Protein AF-A0A7C6WCK1-F1 (afdb_monomer)

Mean predicted aligned error: 6.29 Å

Sequence (111 aa):
MQGKVGLDSSIQELPGIGPSRARLFGRLGIKTVGELLFWFPRQWEDRSECQPVAKIRPGTRVTVRGRLGRMEERRPRRGLTITRFELFDATGSLDLVFFNQPYRKGQLHRG

Solvent-accessible surface area (backbone atoms only — not comparable to full-atom values): 6953 Å² total; per-residue (Å²): 134,86,75,83,81,50,52,83,32,52,41,56,78,42,90,91,28,50,74,74,51,40,54,56,37,45,76,75,73,31,58,25,40,41,52,52,72,70,57,69,77,94,68,86,83,88,69,86,66,65,49,60,62,70,73,67,58,91,99,60,92,80,38,72,74,63,32,36,56,62,72,50,78,46,65,90,47,93,97,40,38,40,30,36,32,34,34,34,48,101,64,36,71,46,77,51,76,35,74,71,41,73,68,49,68,82,75,56,67,72,91

Structure (mmCIF, N/CA/C/O backbone):
data_AF-A0A7C6WCK1-F1
#
_entry.id   AF-A0A7C6WCK1-F1
#
loop_
_atom_site.group_PDB
_atom_site.id
_atom_site.type_symbol
_atom_site.label_atom_id
_atom_site.label_alt_id
_atom_site.label_comp_id
_atom_site.label_asym_id
_atom_site.label_entity_id
_atom_site.label_seq_id
_atom_site.pdbx_PDB_ins_code
_atom_site.Cartn_x
_atom_site.Cartn_y
_atom_site.Cartn_z
_atom_site.occupancy
_atom_site.B_iso_or_equiv
_atom_site.auth_seq_id
_atom_site.auth_comp_id
_atom_site.auth_asym_id
_atom_site.auth_atom_id
_atom_site.pdbx_PDB_model_num
ATOM 1 N N . MET A 1 1 ? -11.730 -13.938 29.646 1.00 40.75 1 MET A N 1
ATOM 2 C CA . MET A 1 1 ? -13.116 -13.444 29.78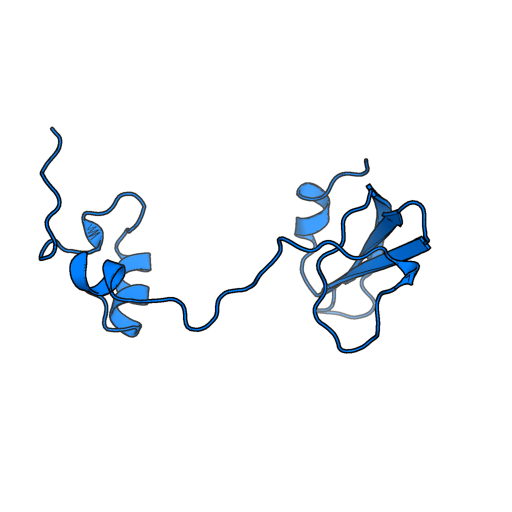0 1.00 40.75 1 MET A CA 1
ATOM 3 C C . MET A 1 1 ? -13.532 -12.849 28.439 1.00 40.75 1 MET A C 1
ATOM 5 O O . MET A 1 1 ? -13.196 -11.705 28.169 1.00 40.75 1 MET A O 1
ATOM 9 N N . GLN A 1 2 ? -14.167 -13.624 27.553 1.00 48.38 2 GLN A N 1
ATOM 10 C CA . GLN A 1 2 ? -14.775 -13.071 26.337 1.00 48.38 2 GLN A CA 1
ATOM 11 C C . GLN A 1 2 ? -16.094 -12.401 26.736 1.00 48.38 2 GLN A C 1
ATOM 13 O O . GLN A 1 2 ? -17.115 -13.070 26.884 1.00 48.38 2 GLN A O 1
ATOM 18 N N . GLY A 1 3 ? -16.067 -11.085 26.945 1.00 58.69 3 GLY A N 1
ATOM 19 C CA . GLY A 1 3 ? -17.291 -10.292 26.901 1.00 58.69 3 GLY A CA 1
ATOM 20 C C . GLY A 1 3 ? -17.862 -10.396 25.490 1.00 58.69 3 GLY A C 1
ATOM 21 O O . GLY A 1 3 ? -17.146 -10.155 24.518 1.00 58.69 3 GLY A O 1
ATOM 22 N N . LYS A 1 4 ? -19.115 -10.838 25.359 1.00 76.00 4 LYS A N 1
ATOM 23 C CA . LYS A 1 4 ? -19.813 -10.875 24.069 1.00 76.00 4 LYS A CA 1
ATOM 24 C C . LYS A 1 4 ? -19.972 -9.432 23.584 1.00 76.00 4 LYS A C 1
ATOM 26 O O . LYS A 1 4 ? -20.822 -8.714 24.095 1.00 76.00 4 LYS A O 1
ATOM 31 N N . VAL A 1 5 ? -19.147 -9.022 22.625 1.00 87.81 5 VAL A N 1
ATOM 32 C CA . VAL A 1 5 ? -19.313 -7.748 21.917 1.00 87.81 5 VAL A CA 1
ATOM 33 C C . VAL A 1 5 ? -20.620 -7.822 21.125 1.00 87.81 5 VAL A C 1
ATOM 35 O O . VAL A 1 5 ? -20.806 -8.744 20.326 1.00 87.81 5 VAL A O 1
ATOM 38 N N . GLY A 1 6 ? -21.538 -6.898 21.398 1.00 91.44 6 GLY A N 1
ATOM 39 C CA . GLY A 1 6 ? -22.838 -6.794 20.736 1.00 91.44 6 GLY A CA 1
ATOM 40 C C . GLY A 1 6 ? -22.830 -5.771 19.602 1.00 91.44 6 GLY A C 1
ATOM 41 O O . GLY A 1 6 ? -21.841 -5.078 19.386 1.00 91.44 6 GLY A O 1
ATOM 42 N N . LEU A 1 7 ? -23.944 -5.643 18.878 1.00 93.56 7 LEU A N 1
ATOM 43 C CA . LEU A 1 7 ? -24.078 -4.620 17.831 1.00 93.56 7 LEU A CA 1
ATOM 44 C C . LEU A 1 7 ? -24.102 -3.201 18.417 1.00 93.56 7 LEU A C 1
ATOM 46 O O . LEU A 1 7 ? -23.532 -2.292 17.821 1.00 93.56 7 LEU A O 1
ATOM 50 N N . ASP A 1 8 ? -24.687 -3.038 19.604 1.00 94.88 8 ASP A N 1
ATOM 51 C CA . ASP A 1 8 ? -24.766 -1.752 20.310 1.00 94.88 8 ASP A CA 1
ATOM 52 C C . ASP A 1 8 ? -23.502 -1.430 21.123 1.00 94.88 8 ASP A C 1
ATOM 54 O O . ASP A 1 8 ? -23.368 -0.325 21.651 1.00 94.88 8 ASP A O 1
ATOM 58 N N . SER A 1 9 ? -22.563 -2.382 21.216 1.00 95.31 9 SER A N 1
ATOM 59 C CA . SER A 1 9 ? -21.271 -2.166 21.868 1.00 95.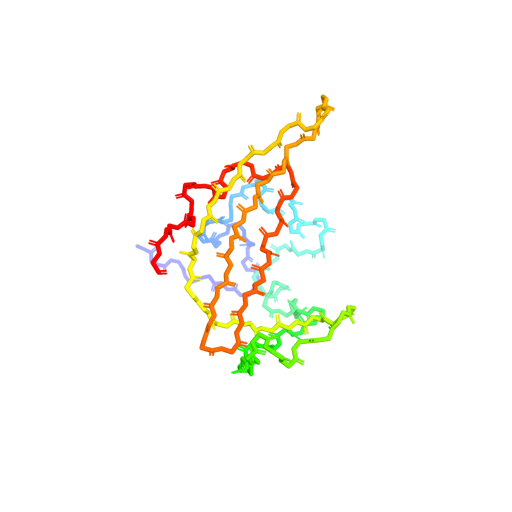31 9 SER A CA 1
ATOM 60 C C . SER A 1 9 ? -20.531 -1.009 21.214 1.00 95.31 9 SER A C 1
ATOM 62 O O . SER A 1 9 ? -20.569 -0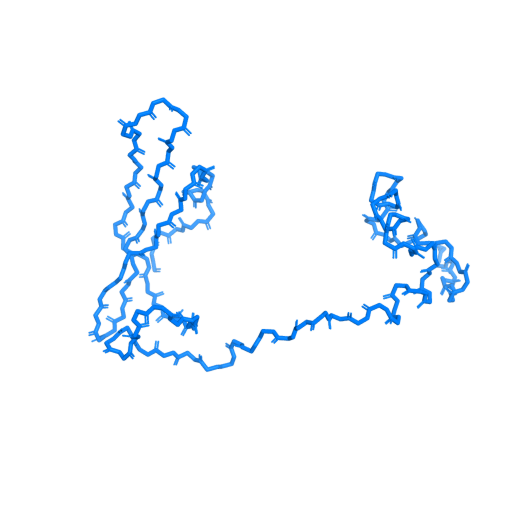.819 19.992 1.00 95.31 9 SER A O 1
ATOM 64 N N . SER A 1 10 ? -19.791 -0.269 22.035 1.00 95.12 10 SER A N 1
ATOM 65 C CA . SER A 1 10 ? -18.905 0.778 21.549 1.00 95.12 10 SER A CA 1
ATOM 66 C C . SER A 1 10 ? -17.864 0.177 20.616 1.00 95.12 10 SER A C 1
ATOM 68 O O . SER A 1 10 ? -17.250 -0.847 20.913 1.00 95.12 10 SER A O 1
ATOM 70 N N . ILE A 1 11 ? -17.577 0.869 19.517 1.00 95.12 11 ILE A N 1
ATOM 71 C CA . ILE A 1 11 ? -16.500 0.500 18.596 1.00 95.12 11 ILE A CA 1
ATOM 72 C C . ILE A 1 11 ? -15.134 0.345 19.301 1.00 95.12 11 ILE A C 1
ATOM 74 O O . ILE A 1 11 ? -14.281 -0.408 18.835 1.00 95.12 11 ILE A O 1
ATOM 78 N N . GLN A 1 12 ? -14.922 1.006 20.445 1.00 94.56 12 GLN A N 1
ATOM 79 C CA . GLN A 1 12 ? -13.693 0.882 21.245 1.00 94.56 12 GLN A CA 1
ATOM 80 C C . GLN A 1 12 ? -13.519 -0.475 21.934 1.00 94.56 12 GLN A C 1
ATOM 82 O O . GLN A 1 12 ? -12.413 -0.806 22.353 1.00 94.56 12 GLN A O 1
ATOM 87 N N . GLU A 1 13 ? -14.587 -1.262 22.055 1.00 93.19 13 GLU A N 1
ATOM 88 C CA . GLU A 1 13 ? -14.520 -2.624 22.590 1.00 93.19 13 GLU A CA 1
ATOM 89 C C . GLU A 1 13 ? -13.860 -3.590 21.593 1.00 93.19 13 GLU A C 1
ATOM 91 O O . GLU A 1 13 ? -13.427 -4.678 21.977 1.00 93.19 13 GLU A O 1
ATOM 96 N N . LEU A 1 14 ? -13.733 -3.196 20.316 1.00 92.56 14 LEU A N 1
ATOM 97 C CA . LEU A 1 14 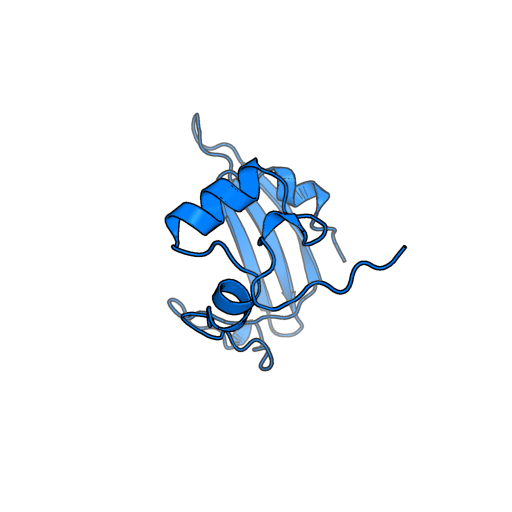? -13.040 -3.992 19.311 1.00 92.56 14 LEU A CA 1
ATOM 98 C C . LEU A 1 14 ? -11.514 -3.915 19.484 1.00 92.56 14 LEU A C 1
ATOM 100 O O . LEU A 1 14 ? -10.936 -2.823 19.580 1.00 92.56 14 LEU A O 1
ATOM 104 N N . PRO A 1 15 ? -10.816 -5.065 19.438 1.00 91.69 15 PRO A N 1
ATOM 105 C CA . PRO A 1 15 ? -9.368 -5.097 19.552 1.00 91.69 15 PRO A CA 1
ATOM 106 C C . PRO A 1 15 ? -8.721 -4.291 18.423 1.00 91.69 15 PRO A C 1
ATOM 108 O O . PRO A 1 15 ? -9.070 -4.402 17.249 1.00 91.69 15 PRO A O 1
ATOM 111 N N . GLY A 1 16 ? -7.752 -3.455 18.790 1.00 91.50 16 GLY A N 1
ATOM 112 C CA . GLY A 1 16 ? -7.078 -2.562 17.855 1.00 91.50 16 GLY A CA 1
ATOM 113 C C . GLY A 1 16 ? -7.797 -1.232 17.615 1.00 91.50 16 GLY A C 1
ATOM 114 O O . GLY A 1 16 ? -7.220 -0.383 16.933 1.00 91.50 16 GLY A O 1
ATOM 115 N N . ILE A 1 17 ? -8.977 -0.976 18.190 1.00 94.19 17 ILE A N 1
ATOM 116 C CA . ILE A 1 17 ? -9.642 0.333 18.105 1.00 94.19 17 ILE A CA 1
ATOM 117 C C . ILE A 1 17 ? -9.508 1.096 19.426 1.00 94.19 17 ILE A C 1
ATOM 119 O O . ILE A 1 17 ? -10.415 1.176 20.241 1.00 94.19 17 ILE A O 1
ATOM 123 N N . GLY A 1 18 ? -8.341 1.712 19.621 1.00 93.62 18 GLY A N 1
ATOM 124 C CA . GLY A 1 18 ? -8.131 2.641 20.734 1.00 93.62 18 GLY A CA 1
ATOM 125 C C . GLY A 1 18 ? -8.813 4.006 20.524 1.00 93.62 18 GLY A C 1
ATOM 126 O O . GLY A 1 18 ? -9.297 4.301 19.422 1.00 93.62 18 GLY A O 1
ATOM 127 N N . PRO A 1 19 ? -8.752 4.907 21.524 1.00 94.38 19 PRO A N 1
ATOM 128 C CA . PRO A 1 19 ? -9.444 6.200 21.504 1.00 94.38 19 PRO A CA 1
ATOM 129 C C . PRO A 1 19 ? -9.154 7.051 20.260 1.00 94.38 19 PRO A C 1
ATOM 131 O O . PRO A 1 19 ? -10.037 7.720 19.728 1.00 94.38 19 PRO A O 1
ATOM 134 N N . SER A 1 20 ? -7.920 7.012 19.749 1.00 95.12 20 SER A N 1
ATOM 135 C CA . SER A 1 20 ? -7.532 7.749 18.540 1.00 95.12 20 SER A CA 1
ATOM 136 C C . SER A 1 20 ? -8.248 7.258 17.285 1.00 95.12 20 SER A C 1
ATOM 138 O O . SER A 1 20 ? -8.714 8.076 16.495 1.00 95.12 20 SER A O 1
ATOM 140 N N . ARG A 1 21 ? -8.369 5.937 17.105 1.00 95.06 21 ARG A N 1
ATOM 141 C CA . ARG A 1 21 ? -9.090 5.349 15.967 1.00 95.06 21 ARG A CA 1
ATOM 142 C C . ARG A 1 21 ? -10.593 5.551 16.122 1.00 95.06 21 ARG A C 1
ATOM 144 O O . ARG A 1 21 ? -11.237 5.944 15.158 1.00 95.06 21 ARG A O 1
ATOM 151 N N . ALA A 1 22 ? -11.126 5.406 17.334 1.00 95.31 22 ALA A N 1
ATOM 152 C CA . ALA A 1 22 ? -12.532 5.681 17.617 1.00 95.31 22 ALA A CA 1
ATOM 153 C C . ALA A 1 22 ? -12.934 7.126 17.284 1.00 95.31 22 ALA A C 1
ATOM 155 O O . ALA A 1 22 ? -13.989 7.346 16.702 1.00 95.31 22 ALA A O 1
ATOM 156 N N . ARG A 1 23 ? -12.065 8.117 17.542 1.00 95.94 23 ARG A N 1
ATOM 157 C CA . ARG A 1 23 ? -12.302 9.502 17.093 1.00 95.94 23 ARG A CA 1
ATOM 158 C C . ARG A 1 23 ? -12.374 9.636 15.569 1.00 95.94 23 ARG A C 1
ATOM 160 O O . ARG A 1 23 ? -13.150 10.451 15.082 1.00 95.94 23 ARG A O 1
ATOM 167 N N . LEU A 1 24 ? -11.579 8.871 14.815 1.00 95.88 24 LEU A N 1
ATOM 168 C CA . LEU A 1 24 ? -11.642 8.873 13.347 1.00 95.88 24 LEU A CA 1
ATOM 169 C C . LEU A 1 24 ? -12.944 8.243 12.844 1.00 95.88 24 LEU A C 1
ATOM 171 O O . LEU A 1 24 ? -13.585 8.821 11.974 1.00 95.88 24 LEU A O 1
ATOM 175 N N . PHE A 1 25 ? -13.367 7.122 13.430 1.00 95.69 25 PHE A N 1
ATOM 176 C CA . PHE A 1 25 ? -14.663 6.506 13.130 1.00 95.69 25 PHE A CA 1
ATOM 177 C C . PHE A 1 25 ? -15.838 7.416 13.498 1.00 95.69 25 PHE A C 1
ATOM 179 O O . PHE A 1 25 ? -16.761 7.570 12.706 1.00 95.69 25 PHE A O 1
ATOM 186 N N . GLY A 1 26 ? -15.749 8.136 14.618 1.00 95.31 26 GLY A N 1
ATOM 187 C CA . GLY A 1 26 ? -16.755 9.122 15.008 1.00 95.31 26 GLY A CA 1
ATOM 188 C C . GLY A 1 26 ? -16.922 10.254 13.988 1.00 95.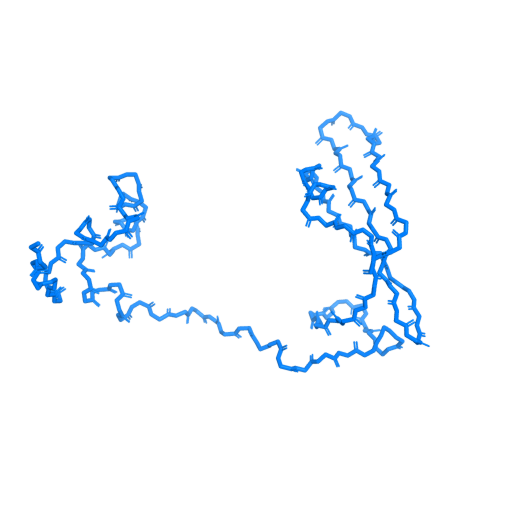31 26 GLY A C 1
ATOM 189 O O . GLY A 1 26 ? -18.038 10.722 13.786 1.00 95.31 26 GLY A O 1
ATOM 190 N N . ARG A 1 27 ? -15.853 10.652 13.276 1.00 95.81 27 ARG A N 1
ATOM 191 C CA . ARG A 1 27 ? -15.951 11.614 12.155 1.00 95.81 27 ARG A CA 1
ATOM 192 C C . ARG A 1 27 ? -16.707 11.053 10.948 1.00 95.81 27 ARG A C 1
ATOM 194 O O . ARG A 1 27 ? -17.218 11.834 10.158 1.00 95.81 27 ARG A O 1
ATOM 201 N N . LEU A 1 28 ? -16.767 9.729 10.811 1.00 93.81 28 LEU A N 1
ATOM 202 C CA . LEU A 1 28 ? -17.572 9.025 9.810 1.00 93.81 28 LEU A CA 1
ATOM 203 C C . LEU A 1 28 ? -18.995 8.723 10.314 1.00 93.81 28 LEU A C 1
ATOM 205 O O . LEU A 1 28 ? -19.766 8.103 9.595 1.00 93.81 28 LEU A O 1
ATOM 209 N N . GLY A 1 29 ? -19.342 9.146 11.536 1.00 95.06 29 GLY A N 1
ATOM 210 C CA . GLY A 1 29 ? -20.631 8.848 12.163 1.00 95.06 29 GLY A CA 1
ATOM 211 C C . GLY A 1 29 ? -20.722 7.456 12.793 1.00 95.06 29 GLY A C 1
ATOM 212 O O . GLY A 1 29 ? -21.809 7.060 13.182 1.00 95.06 29 GLY A O 1
ATOM 213 N N . ILE A 1 30 ? -19.603 6.736 12.924 1.00 96.81 30 ILE A N 1
ATOM 214 C CA . ILE A 1 30 ? -19.559 5.356 13.422 1.00 96.81 30 ILE A CA 1
ATOM 215 C C . ILE A 1 30 ? -19.106 5.350 14.888 1.00 96.81 30 ILE A C 1
ATOM 217 O O . ILE A 1 30 ? -17.990 5.765 15.216 1.00 96.81 30 ILE A O 1
ATOM 221 N N . LYS A 1 31 ? -19.972 4.865 15.771 1.00 96.50 31 LYS A N 1
ATOM 222 C CA . LYS A 1 31 ? -19.814 4.783 17.229 1.00 96.50 31 LYS A CA 1
ATOM 223 C C . LYS A 1 31 ? -20.034 3.368 17.757 1.00 96.50 31 LYS A C 1
ATOM 225 O O . LYS A 1 31 ? -19.436 3.027 18.779 1.00 96.50 31 LYS A O 1
ATOM 230 N N . THR A 1 32 ? -20.845 2.558 17.085 1.00 97.00 32 THR A N 1
ATOM 231 C CA . THR A 1 32 ? -21.138 1.180 17.499 1.00 97.00 32 THR A CA 1
ATOM 232 C C . THR A 1 32 ? -20.560 0.146 16.536 1.00 97.00 32 THR A C 1
ATOM 234 O O . THR A 1 32 ? -20.171 0.450 15.403 1.00 97.00 32 THR A O 1
ATOM 237 N N . VAL A 1 33 ? -20.482 -1.104 16.992 1.00 95.81 33 VAL A N 1
ATOM 238 C CA . VAL A 1 33 ? -20.056 -2.234 16.154 1.00 95.81 33 VAL A CA 1
ATOM 239 C C . VAL A 1 33 ? -21.044 -2.479 15.013 1.00 95.81 33 VAL A C 1
ATOM 241 O O . VAL A 1 33 ? -20.617 -2.759 13.894 1.00 95.81 33 VAL A O 1
ATOM 244 N N . GLY A 1 34 ? -22.346 -2.323 15.257 1.00 95.69 34 GLY A N 1
ATOM 245 C CA . GLY A 1 34 ? -23.381 -2.441 14.231 1.00 95.69 34 GLY A CA 1
ATOM 246 C C . GLY A 1 34 ? -23.214 -1.406 13.121 1.00 95.69 34 GLY A C 1
ATOM 247 O O . GLY A 1 34 ? -23.200 -1.765 11.947 1.00 95.69 34 GLY A O 1
ATOM 248 N N . GLU A 1 35 ? -22.993 -0.140 13.478 1.00 96.38 35 GLU A N 1
ATOM 249 C CA . GLU A 1 35 ? -22.745 0.930 12.501 1.00 96.38 35 GLU A CA 1
ATOM 250 C C . GLU A 1 35 ? -21.505 0.648 11.645 1.00 96.38 35 GLU A C 1
ATOM 252 O O . GLU A 1 35 ? -21.523 0.889 10.441 1.00 96.38 35 GLU A O 1
ATOM 257 N N . LEU A 1 36 ? -20.443 0.088 12.237 1.00 95.19 36 LEU A N 1
ATOM 258 C CA . LEU A 1 36 ? -19.247 -0.308 11.494 1.00 95.19 36 LEU A CA 1
ATOM 259 C C . LEU A 1 36 ? -19.518 -1.484 10.543 1.00 95.19 36 LEU A C 1
ATOM 261 O O . LEU A 1 36 ? -19.028 -1.477 9.416 1.00 95.19 36 LEU A O 1
ATOM 265 N N . LEU A 1 37 ? -20.283 -2.488 10.979 1.00 94.19 37 LEU A N 1
ATOM 266 C CA . LEU A 1 37 ? -20.618 -3.661 10.162 1.00 94.19 37 LEU A CA 1
ATOM 267 C C . LEU A 1 37 ? -21.463 -3.298 8.938 1.00 94.19 37 LEU A C 1
ATOM 269 O O . LEU A 1 37 ? -21.265 -3.872 7.868 1.00 94.19 37 LEU A O 1
ATOM 273 N N . PHE A 1 38 ? -22.373 -2.335 9.084 1.00 94.75 38 PHE A N 1
ATOM 274 C CA . PHE A 1 38 ? -23.205 -1.835 7.987 1.00 94.75 38 PHE A CA 1
ATOM 275 C C . PHE A 1 38 ? -22.568 -0.664 7.222 1.00 94.75 38 PHE A C 1
ATOM 277 O O . PHE A 1 38 ? -23.173 -0.123 6.295 1.00 94.75 38 PHE A O 1
ATOM 284 N N . TRP A 1 39 ? -21.328 -0.293 7.552 1.00 94.00 39 TRP A N 1
ATOM 285 C CA . TRP A 1 39 ? -20.550 0.674 6.787 1.00 94.00 39 TRP A CA 1
ATOM 286 C C . TRP A 1 39 ? -19.853 -0.005 5.602 1.00 94.00 39 TRP A C 1
ATOM 288 O O . TRP A 1 39 ? -18.671 -0.360 5.644 1.00 94.00 39 TRP A O 1
ATOM 298 N N . PHE A 1 40 ? -20.607 -0.210 4.525 1.00 93.75 40 PHE A N 1
ATOM 299 C CA . PHE A 1 40 ? -20.103 -0.901 3.342 1.00 93.75 40 PHE A CA 1
ATOM 300 C C . PHE A 1 40 ? -19.027 -0.095 2.591 1.00 93.75 40 PHE A C 1
ATOM 302 O O . PHE A 1 40 ? -19.067 1.141 2.557 1.00 93.75 40 PHE A O 1
ATOM 309 N N . PRO A 1 41 ? -18.068 -0.771 1.930 1.00 92.00 41 PRO A N 1
ATOM 310 C CA . PRO A 1 41 ? -17.099 -0.106 1.069 1.00 92.00 41 PRO A CA 1
ATOM 311 C C . PRO A 1 41 ? -17.774 0.698 -0.044 1.00 92.00 41 PRO A C 1
ATOM 313 O O . PRO A 1 41 ? -18.694 0.222 -0.705 1.00 92.00 41 PRO A O 1
ATOM 316 N N . ARG A 1 42 ? -17.253 1.900 -0.318 1.00 91.75 42 ARG A N 1
ATOM 317 C CA . ARG A 1 42 ? -17.717 2.733 -1.441 1.00 91.75 42 ARG A CA 1
ATOM 318 C C . ARG A 1 42 ? -17.482 2.069 -2.801 1.00 91.75 42 ARG A C 1
ATOM 320 O O . ARG A 1 42 ? -18.247 2.284 -3.733 1.00 91.75 42 ARG A O 1
ATOM 327 N N . GLN A 1 43 ? -16.386 1.329 -2.928 1.00 92.12 43 GLN A N 1
ATOM 328 C CA . GLN A 1 43 ? -16.009 0.622 -4.142 1.00 92.12 43 GLN A CA 1
ATOM 329 C C . GLN A 1 43 ? -15.254 -0.649 -3.764 1.00 92.12 43 GLN A C 1
ATOM 331 O O . GLN A 1 43 ? -14.423 -0.634 -2.853 1.00 92.12 43 GLN A O 1
ATOM 336 N N . TRP A 1 44 ? -15.518 -1.717 -4.508 1.00 89.31 44 TRP A N 1
ATOM 337 C CA . TRP A 1 44 ? -14.739 -2.945 -4.479 1.00 89.31 44 TRP A CA 1
ATOM 338 C C . TRP A 1 44 ? -13.674 -2.876 -5.573 1.00 89.31 44 TRP A C 1
ATOM 340 O O . TRP A 1 44 ? -13.975 -2.546 -6.720 1.00 89.31 44 TRP A O 1
ATOM 350 N N . GLU A 1 45 ? -12.420 -3.133 -5.214 1.00 87.94 45 GLU A N 1
ATOM 351 C CA . GLU A 1 45 ? -11.331 -3.249 -6.181 1.00 87.94 45 GLU A CA 1
ATOM 352 C C . GLU A 1 45 ? -11.087 -4.731 -6.458 1.00 87.94 45 GLU A C 1
ATOM 354 O O . GLU A 1 45 ? -10.625 -5.458 -5.578 1.00 87.94 45 GLU A O 1
ATOM 359 N N . ASP A 1 46 ? -11.420 -5.174 -7.670 1.00 88.06 46 ASP A N 1
ATOM 360 C CA . ASP A 1 46 ? -11.159 -6.542 -8.103 1.00 88.06 46 ASP A CA 1
ATOM 361 C C . ASP A 1 46 ? -9.696 -6.687 -8.546 1.00 88.06 46 ASP A C 1
ATOM 363 O O . ASP A 1 46 ? -9.207 -5.962 -9.414 1.00 88.06 46 ASP A O 1
ATOM 367 N N . ARG A 1 47 ? -8.986 -7.618 -7.905 1.00 90.19 47 ARG A N 1
ATOM 368 C CA . ARG A 1 47 ? -7.581 -7.952 -8.181 1.00 90.19 47 ARG A CA 1
ATOM 369 C C . ARG A 1 47 ? -7.403 -9.417 -8.590 1.00 90.19 47 ARG A C 1
ATOM 371 O O . ARG A 1 47 ? -6.287 -9.934 -8.531 1.00 90.19 47 ARG A O 1
ATOM 378 N N . SER A 1 48 ? -8.490 -10.097 -8.956 1.00 90.19 48 SER A N 1
ATOM 379 C CA . SER A 1 48 ? -8.474 -11.493 -9.406 1.00 90.19 48 SER A CA 1
ATOM 380 C C . SER A 1 48 ? -7.767 -11.653 -10.755 1.00 90.19 48 SER A C 1
ATOM 382 O O . SER A 1 48 ? -7.028 -12.617 -10.961 1.00 90.19 48 SER A O 1
ATOM 384 N N . GLU A 1 49 ? -7.909 -10.667 -11.641 1.00 88.19 49 GLU A N 1
ATOM 385 C CA . GLU A 1 49 ? -7.329 -10.690 -12.980 1.00 88.19 49 GLU A CA 1
ATOM 386 C C . GLU A 1 49 ? -5.974 -9.975 -13.032 1.00 88.19 49 GLU A C 1
ATOM 388 O O . GLU A 1 49 ? -5.877 -8.747 -12.989 1.00 88.19 49 GLU A O 1
ATOM 393 N N . CYS A 1 50 ? -4.901 -10.759 -13.157 1.00 92.50 50 CYS A N 1
ATOM 394 C CA . CYS A 1 50 ? -3.561 -10.239 -13.424 1.00 92.50 50 CYS A CA 1
ATOM 395 C C . CYS A 1 50 ? -3.313 -10.156 -14.936 1.00 92.50 50 CYS A C 1
ATOM 397 O O . CYS A 1 50 ? -3.456 -11.155 -15.642 1.00 92.50 50 CYS A O 1
ATOM 399 N N . GLN A 1 51 ? -2.879 -8.995 -15.427 1.00 93.56 51 GLN A N 1
ATOM 400 C CA . GLN A 1 51 ? -2.519 -8.800 -16.832 1.00 93.56 51 GLN A CA 1
ATOM 401 C C . GLN A 1 51 ? -0.994 -8.884 -17.024 1.00 93.56 51 GLN A C 1
ATOM 403 O O . GLN A 1 51 ? -0.257 -8.364 -16.181 1.00 93.56 51 GLN A O 1
ATOM 408 N N . PRO A 1 52 ? -0.505 -9.497 -18.122 1.00 95.06 52 PRO A N 1
ATOM 409 C CA . PRO A 1 52 ? 0.909 -9.443 -18.484 1.00 95.06 52 PRO A CA 1
ATOM 410 C C . PRO A 1 52 ? 1.357 -8.012 -18.773 1.00 95.06 52 PRO A C 1
ATOM 412 O O . PRO A 1 52 ? 0.584 -7.224 -19.331 1.00 95.06 52 PRO A O 1
ATOM 415 N N . VAL A 1 53 ? 2.618 -7.701 -18.475 1.00 95.69 53 VAL A N 1
ATOM 416 C CA . VAL A 1 53 ? 3.198 -6.361 -18.659 1.00 95.69 53 VA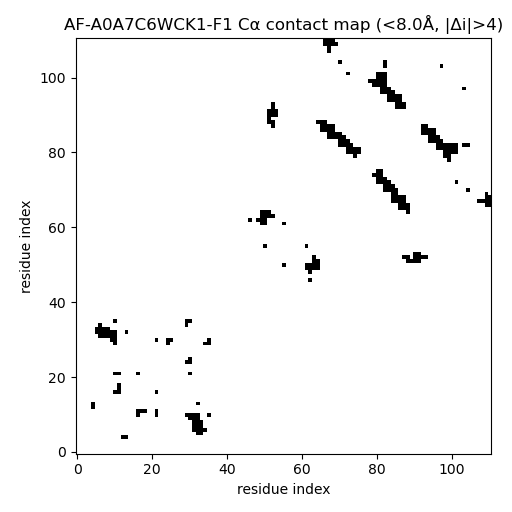L A CA 1
ATOM 417 C C . VAL A 1 53 ? 2.985 -5.833 -20.080 1.00 95.69 53 VAL A C 1
ATOM 419 O O . VAL A 1 53 ? 2.559 -4.692 -20.255 1.00 95.69 53 VAL A O 1
ATOM 422 N N . ALA A 1 54 ? 3.176 -6.675 -21.096 1.00 95.31 54 ALA A N 1
ATOM 423 C CA . ALA A 1 54 ? 3.032 -6.283 -22.500 1.00 95.31 54 ALA A CA 1
ATOM 424 C C . ALA A 1 54 ? 1.612 -5.842 -22.910 1.00 95.31 54 ALA A C 1
ATOM 426 O O . ALA A 1 54 ? 1.444 -5.234 -23.965 1.00 95.31 54 ALA A O 1
ATOM 427 N N . LYS A 1 55 ? 0.576 -6.158 -22.120 1.00 94.56 55 LYS A N 1
ATOM 428 C CA . LYS A 1 55 ? -0.826 -5.823 -22.437 1.00 94.56 55 LYS A CA 1
ATOM 429 C C . LYS A 1 55 ? -1.337 -4.572 -21.721 1.00 94.56 55 LYS A C 1
ATOM 431 O O . LYS A 1 55 ? -2.456 -4.136 -21.994 1.00 94.56 55 LYS A O 1
ATOM 436 N N . ILE A 1 56 ? -0.539 -3.996 -20.824 1.00 93.75 56 ILE A N 1
ATOM 437 C CA . ILE A 1 56 ? -0.932 -2.830 -20.032 1.00 93.75 56 ILE A CA 1
ATOM 438 C C . ILE A 1 56 ? -1.112 -1.613 -20.942 1.00 93.75 56 ILE A C 1
ATOM 440 O O . ILE A 1 56 ? -0.328 -1.372 -21.860 1.00 93.75 56 ILE A O 1
ATOM 444 N N . ARG A 1 57 ? -2.140 -0.808 -20.655 1.00 92.69 57 ARG A N 1
ATOM 445 C CA . ARG A 1 57 ? -2.409 0.452 -21.356 1.00 92.69 57 ARG A CA 1
ATOM 446 C C . ARG A 1 57 ? -2.292 1.645 -20.404 1.00 92.69 57 ARG A C 1
ATOM 448 O O . ARG A 1 57 ? -2.830 1.579 -19.294 1.00 92.69 57 ARG A O 1
ATOM 455 N N . PRO A 1 58 ? -1.648 2.751 -20.821 1.00 92.88 58 PRO A N 1
ATOM 456 C CA . PRO A 1 58 ? -1.601 3.971 -20.023 1.00 92.88 58 PRO A CA 1
ATOM 457 C C . PRO A 1 58 ? -2.995 4.453 -19.606 1.00 92.88 58 PRO A C 1
ATOM 459 O O . PRO A 1 58 ? -3.963 4.312 -20.350 1.00 92.88 58 PRO A O 1
ATOM 462 N N . GLY A 1 59 ? -3.092 5.033 -18.408 1.00 93.25 59 GLY A N 1
ATOM 463 C CA . GLY A 1 59 ? -4.343 5.594 -17.884 1.00 93.25 59 GLY A CA 1
ATOM 464 C C . GLY A 1 59 ? -5.317 4.575 -17.284 1.00 93.25 59 GLY A C 1
ATOM 465 O O . GLY A 1 59 ? -6.370 4.973 -16.792 1.00 93.25 59 GLY A O 1
ATOM 466 N N . THR A 1 60 ? -4.974 3.284 -17.268 1.00 89.50 60 THR A N 1
ATOM 467 C CA . THR A 1 60 ? -5.806 2.236 -16.658 1.00 89.50 60 THR A CA 1
ATOM 468 C C . THR A 1 60 ? -5.225 1.751 -15.332 1.00 89.50 60 THR A C 1
ATOM 470 O O . THR A 1 60 ? -4.009 1.727 -15.138 1.00 89.50 60 THR A O 1
ATOM 473 N N . ARG A 1 61 ? -6.101 1.375 -14.392 1.00 91.12 61 ARG A N 1
ATOM 474 C CA . ARG A 1 61 ? -5.696 0.633 -13.192 1.00 91.12 61 ARG A CA 1
ATOM 475 C C . ARG A 1 61 ? -5.614 -0.841 -13.560 1.00 91.12 61 ARG A C 1
ATOM 477 O O . ARG A 1 61 ? -6.575 -1.385 -14.093 1.00 91.12 61 ARG A O 1
ATOM 484 N N . VAL A 1 62 ? -4.477 -1.460 -13.278 1.00 93.19 62 VAL A N 1
ATOM 485 C CA . VAL A 1 62 ? -4.202 -2.856 -13.619 1.00 93.19 62 VAL A CA 1
ATOM 486 C C . VAL A 1 62 ? -3.598 -3.581 -12.427 1.00 93.19 62 VAL A C 1
ATOM 488 O O . VAL A 1 62 ? -2.893 -2.978 -11.615 1.00 93.19 62 VAL A O 1
ATOM 491 N N . THR A 1 63 ? -3.842 -4.885 -12.355 1.00 94.94 63 THR A N 1
ATOM 492 C CA . THR A 1 63 ? -3.131 -5.787 -11.448 1.00 94.94 63 THR A CA 1
ATOM 493 C C . THR A 1 63 ? -2.085 -6.542 -12.257 1.00 94.94 63 THR A C 1
ATOM 495 O O . THR A 1 63 ? -2.395 -7.107 -13.304 1.00 94.94 63 THR A O 1
ATOM 498 N N . VAL A 1 64 ? -0.840 -6.543 -11.785 1.00 94.06 64 VAL A N 1
ATOM 499 C CA . VAL A 1 64 ? 0.294 -7.182 -12.465 1.00 94.06 64 VAL A CA 1
ATOM 500 C C . VAL A 1 64 ? 1.027 -8.059 -11.467 1.00 94.06 64 VAL A C 1
ATOM 502 O O . VAL A 1 64 ? 1.170 -7.699 -10.297 1.00 94.06 64 VAL A O 1
ATOM 505 N N . ARG A 1 65 ? 1.511 -9.207 -11.936 1.00 94.56 65 ARG A N 1
ATOM 506 C CA . ARG A 1 65 ? 2.359 -10.111 -11.164 1.00 94.56 65 ARG A CA 1
ATOM 507 C C . ARG A 1 65 ? 3.691 -10.262 -11.881 1.00 94.56 65 ARG A C 1
ATOM 509 O O . ARG A 1 65 ? 3.720 -10.631 -13.046 1.00 94.56 65 ARG A O 1
ATOM 516 N N . GLY A 1 66 ? 4.777 -10.007 -11.169 1.00 94.06 66 GLY A N 1
ATOM 517 C CA . GLY A 1 66 ? 6.129 -10.097 -11.700 1.00 94.06 66 GLY A CA 1
ATOM 518 C C . GLY A 1 66 ? 7.150 -10.137 -10.573 1.00 94.06 66 GLY A C 1
ATOM 519 O O . GLY A 1 66 ? 6.783 -10.139 -9.396 1.00 94.06 66 GLY A O 1
ATOM 520 N N . ARG A 1 67 ? 8.423 -10.165 -10.948 1.00 95.94 67 ARG A N 1
ATOM 521 C CA . ARG A 1 67 ? 9.564 -10.135 -10.032 1.00 95.94 67 ARG A CA 1
ATOM 522 C C . ARG A 1 67 ? 10.126 -8.733 -9.932 1.00 95.94 67 ARG A C 1
ATOM 524 O O . ARG A 1 67 ? 10.103 -7.985 -10.912 1.00 95.94 67 ARG A O 1
ATOM 531 N N . LEU A 1 68 ? 10.643 -8.383 -8.759 1.00 96.62 68 LEU A N 1
ATOM 532 C CA . LEU A 1 68 ? 11.298 -7.092 -8.566 1.00 96.62 68 LEU A CA 1
ATOM 533 C C . LEU A 1 68 ? 12.780 -7.178 -8.929 1.00 96.62 68 LEU A C 1
ATOM 535 O O . LEU A 1 68 ? 13.542 -7.949 -8.345 1.00 96.62 68 LEU A O 1
ATOM 539 N N . GLY A 1 69 ? 13.172 -6.350 -9.891 1.00 94.56 69 GLY A N 1
ATOM 540 C CA . GLY A 1 69 ? 14.533 -6.182 -10.371 1.00 94.56 69 GLY A CA 1
ATOM 541 C C . GLY A 1 69 ? 15.266 -5.049 -9.662 1.00 94.56 69 GLY A C 1
ATOM 542 O O . GLY A 1 69 ? 15.353 -4.982 -8.429 1.00 94.56 69 GLY A O 1
ATOM 543 N N . ARG A 1 70 ? 15.866 -4.153 -10.448 1.00 94.06 70 ARG A N 1
ATOM 544 C CA . ARG A 1 70 ? 16.661 -3.044 -9.912 1.00 94.06 70 ARG A CA 1
ATOM 545 C C . ARG A 1 70 ? 15.801 -2.100 -9.064 1.00 94.06 70 ARG A C 1
ATOM 547 O O . ARG A 1 70 ? 14.642 -1.846 -9.362 1.00 94.06 70 ARG A O 1
ATOM 554 N N . MET A 1 71 ? 16.410 -1.541 -8.019 1.00 94.56 71 MET A N 1
ATOM 555 C CA . MET A 1 71 ? 15.820 -0.488 -7.189 1.00 94.56 71 MET A CA 1
ATOM 556 C C . MET A 1 71 ? 16.727 0.738 -7.219 1.00 94.56 71 MET A C 1
ATOM 558 O O . MET A 1 71 ? 17.949 0.594 -7.144 1.00 94.56 71 MET A O 1
ATOM 562 N N . GLU A 1 72 ? 16.128 1.920 -7.324 1.00 94.81 72 GLU A N 1
ATOM 563 C CA . GLU A 1 72 ? 16.804 3.211 -7.250 1.00 94.81 72 GLU A CA 1
ATOM 564 C C . GLU A 1 72 ? 16.044 4.177 -6.335 1.00 94.81 72 GLU A C 1
ATOM 566 O O . GLU A 1 72 ? 14.820 4.278 -6.392 1.00 94.81 72 GLU A O 1
ATOM 571 N N . GLU A 1 73 ? 16.770 4.953 -5.531 1.00 95.62 73 GLU A N 1
ATOM 572 C CA . GLU A 1 73 ? 16.233 6.120 -4.826 1.00 95.62 73 GLU A CA 1
ATOM 573 C C . GLU A 1 73 ? 16.890 7.372 -5.415 1.00 95.62 73 GLU A C 1
ATOM 575 O O . GLU A 1 73 ? 18.115 7.462 -5.488 1.00 95.62 73 GLU A O 1
ATOM 580 N N . ARG A 1 74 ? 16.087 8.348 -5.840 1.00 96.19 74 ARG A N 1
ATOM 581 C CA . ARG A 1 74 ? 16.566 9.635 -6.354 1.00 96.19 74 ARG A CA 1
ATOM 582 C C . ARG A 1 74 ? 15.934 10.781 -5.581 1.00 96.19 74 ARG A C 1
ATOM 584 O O . ARG A 1 74 ? 14.768 10.716 -5.199 1.00 96.19 74 ARG A O 1
ATOM 591 N N . ARG A 1 75 ? 16.689 11.861 -5.385 1.00 96.81 75 ARG A N 1
ATOM 592 C CA . ARG A 1 75 ? 16.220 13.092 -4.727 1.00 96.81 75 ARG A CA 1
ATOM 593 C C . ARG A 1 75 ? 16.445 14.288 -5.648 1.00 96.81 75 ARG A C 1
ATOM 595 O O . ARG A 1 75 ? 17.394 15.037 -5.441 1.00 96.81 75 ARG A O 1
ATOM 602 N N . PRO A 1 76 ? 15.623 14.449 -6.700 1.00 95.69 76 PRO A N 1
ATOM 603 C CA . PRO A 1 76 ? 15.866 15.462 -7.728 1.00 95.69 76 PRO A CA 1
ATOM 604 C C . PRO A 1 76 ? 15.762 16.901 -7.204 1.00 95.69 76 PRO A C 1
ATOM 606 O O . PRO A 1 76 ? 16.361 17.803 -7.776 1.00 95.69 76 PRO A O 1
ATOM 609 N N . ARG A 1 77 ? 14.999 17.133 -6.128 1.00 95.69 77 ARG A N 1
ATOM 610 C CA . ARG A 1 77 ? 14.879 18.436 -5.461 1.00 95.69 77 ARG A CA 1
ATOM 611 C C . ARG A 1 77 ? 14.499 18.268 -3.993 1.00 95.69 77 ARG A C 1
ATOM 613 O O . ARG A 1 77 ? 13.998 17.216 -3.590 1.00 95.69 77 ARG A O 1
ATOM 620 N N . ARG A 1 78 ? 14.688 19.322 -3.194 1.00 96.44 78 ARG A N 1
ATOM 621 C CA . ARG A 1 78 ? 14.275 19.354 -1.781 1.00 96.44 78 ARG A CA 1
ATOM 622 C C . ARG A 1 78 ? 12.782 19.022 -1.653 1.00 96.44 78 ARG A C 1
ATOM 624 O O . ARG A 1 78 ? 11.958 19.581 -2.370 1.00 96.44 78 ARG A O 1
ATOM 631 N N . GLY A 1 79 ? 12.447 18.111 -0.739 1.00 95.81 79 GLY A N 1
ATOM 632 C CA . GLY A 1 79 ? 11.065 17.683 -0.484 1.00 95.81 79 GLY A CA 1
ATOM 633 C C . GLY A 1 79 ? 10.503 16.648 -1.468 1.00 95.81 79 GLY A C 1
ATOM 634 O O . GLY A 1 79 ? 9.331 16.293 -1.349 1.00 95.81 79 GLY A O 1
ATOM 635 N N . LEU A 1 80 ? 11.310 16.154 -2.418 1.00 97.12 80 LEU A N 1
ATOM 636 C CA . LEU A 1 80 ? 10.913 15.091 -3.338 1.00 97.12 80 LEU A CA 1
ATOM 637 C C . LEU A 1 80 ? 11.926 13.942 -3.328 1.00 97.12 80 LEU A C 1
ATOM 639 O O . LEU A 1 80 ? 13.036 14.075 -3.840 1.00 97.12 80 LEU A O 1
ATOM 643 N N . THR A 1 81 ? 11.500 12.797 -2.804 1.00 97.50 81 THR A N 1
ATOM 644 C CA . THR A 1 81 ? 12.206 11.516 -2.910 1.00 97.50 81 THR A CA 1
ATOM 645 C C . THR A 1 81 ? 11.424 10.600 -3.840 1.00 97.50 81 THR A C 1
ATOM 647 O O . THR A 1 81 ? 10.228 10.401 -3.650 1.00 97.50 81 THR A O 1
ATOM 650 N N . ILE A 1 82 ? 12.087 10.032 -4.839 1.00 97.81 82 ILE A N 1
ATOM 651 C CA . ILE A 1 82 ? 11.505 9.081 -5.785 1.00 97.81 82 ILE A CA 1
ATOM 652 C C . ILE A 1 82 ? 12.164 7.731 -5.541 1.00 97.81 82 ILE A C 1
ATOM 654 O O . ILE A 1 82 ? 13.367 7.589 -5.747 1.00 97.81 82 ILE A O 1
ATOM 658 N N . THR A 1 83 ? 11.380 6.748 -5.114 1.00 97.12 83 THR A N 1
ATOM 659 C CA . THR A 1 83 ? 11.817 5.355 -4.998 1.00 97.12 83 THR A CA 1
ATOM 660 C C . THR A 1 83 ? 11.240 4.583 -6.175 1.00 97.12 83 THR A C 1
ATOM 662 O O . THR A 1 83 ? 10.022 4.501 -6.320 1.00 97.12 83 THR A O 1
ATOM 665 N N . ARG A 1 84 ? 12.109 4.051 -7.031 1.00 96.88 84 ARG A N 1
ATOM 666 C CA . ARG A 1 84 ? 11.756 3.319 -8.247 1.00 96.88 84 ARG A CA 1
ATOM 667 C C . ARG A 1 84 ? 12.196 1.868 -8.118 1.00 96.88 84 ARG A C 1
ATOM 669 O O . ARG A 1 84 ? 13.337 1.614 -7.743 1.00 96.88 84 ARG A O 1
ATOM 676 N N . PHE A 1 85 ? 11.314 0.942 -8.466 1.00 97.12 85 PHE A N 1
ATOM 677 C CA . PHE A 1 85 ? 11.649 -0.463 -8.673 1.00 97.12 85 PHE A CA 1
ATOM 678 C C . PHE A 1 85 ? 11.315 -0.851 -10.102 1.00 97.12 85 PHE A C 1
ATOM 680 O O . PHE A 1 85 ? 10.284 -0.441 -10.623 1.00 97.12 85 PHE A O 1
ATOM 687 N N . GLU A 1 86 ? 12.155 -1.669 -10.707 1.00 96.88 86 GLU A N 1
ATOM 688 C CA . GLU A 1 86 ? 11.796 -2.410 -11.905 1.00 96.88 86 GLU A CA 1
ATOM 689 C C . GLU A 1 86 ? 10.958 -3.625 -11.496 1.00 96.88 86 GLU A C 1
ATOM 691 O O . GLU A 1 86 ? 11.350 -4.383 -10.608 1.00 96.88 86 GLU A O 1
ATOM 696 N N . LEU A 1 87 ? 9.808 -3.810 -12.130 1.00 96.81 87 LEU A N 1
ATOM 697 C CA . LEU A 1 87 ? 9.018 -5.034 -12.085 1.00 96.81 87 LEU A CA 1
ATOM 698 C C . LEU A 1 87 ? 9.076 -5.661 -13.472 1.00 96.81 87 LEU A C 1
ATOM 700 O O . LEU A 1 87 ? 8.823 -4.973 -14.456 1.00 96.81 87 LEU A O 1
ATOM 704 N N . PHE A 1 88 ? 9.362 -6.951 -13.560 1.00 96.44 88 PHE A N 1
ATOM 705 C CA . PHE A 1 88 ? 9.387 -7.650 -14.840 1.00 96.44 88 PHE A CA 1
ATOM 706 C C . PHE A 1 88 ? 8.652 -8.986 -14.772 1.00 96.44 88 PHE A C 1
ATOM 708 O O . PHE A 1 88 ? 8.598 -9.646 -13.731 1.00 96.44 88 PHE A O 1
ATOM 715 N N . ASP A 1 89 ? 8.078 -9.379 -15.901 1.00 95.69 89 ASP A N 1
ATOM 716 C CA . ASP A 1 89 ? 7.515 -10.704 -16.142 1.00 95.69 89 ASP A CA 1
ATOM 717 C C . ASP A 1 89 ? 8.101 -11.293 -17.439 1.00 95.69 89 ASP A C 1
ATOM 719 O O . ASP A 1 89 ? 9.071 -10.775 -17.990 1.00 95.69 89 ASP A O 1
ATOM 723 N N . ALA A 1 90 ? 7.543 -12.402 -17.930 1.00 95.88 90 ALA A N 1
ATOM 724 C CA . ALA A 1 90 ? 8.010 -13.032 -19.169 1.00 95.88 90 ALA A CA 1
ATOM 725 C C . ALA A 1 90 ? 7.740 -12.196 -20.440 1.00 95.88 90 ALA A C 1
ATOM 727 O O . ALA A 1 90 ? 8.228 -12.540 -21.513 1.00 95.88 90 ALA A O 1
ATOM 728 N N . THR A 1 91 ? 6.935 -11.139 -20.344 1.00 96.25 91 THR A N 1
ATOM 729 C CA . THR A 1 91 ? 6.445 -10.342 -21.476 1.00 96.25 91 THR A CA 1
ATOM 730 C C . THR A 1 91 ? 7.049 -8.942 -21.539 1.00 96.25 91 THR A C 1
ATOM 732 O O . THR A 1 91 ? 7.026 -8.328 -22.603 1.00 96.25 91 THR A O 1
ATOM 735 N N . GLY A 1 92 ? 7.605 -8.432 -20.438 1.00 95.00 92 GLY A N 1
ATOM 736 C CA . GLY A 1 92 ? 8.287 -7.142 -20.416 1.00 95.00 92 GLY A CA 1
ATOM 737 C C . GLY A 1 92 ? 8.633 -6.657 -19.013 1.00 95.00 92 GLY A C 1
ATOM 738 O O . GLY A 1 92 ? 8.536 -7.394 -18.030 1.00 95.00 92 GLY A O 1
ATOM 739 N N . SER A 1 93 ? 9.024 -5.386 -18.924 1.00 95.94 93 SER A N 1
ATOM 740 C CA . SER A 1 93 ? 9.315 -4.701 -17.665 1.00 95.94 93 SER A CA 1
ATOM 741 C C . SER A 1 93 ? 8.569 -3.373 -17.542 1.00 95.94 93 SER A C 1
ATOM 743 O O . SER A 1 93 ? 8.163 -2.762 -18.531 1.00 95.94 93 SER A O 1
ATOM 745 N N . LEU A 1 94 ? 8.349 -2.945 -16.300 1.00 95.00 94 LEU A N 1
ATOM 746 C CA . LEU A 1 94 ? 7.722 -1.682 -15.939 1.00 95.00 94 LEU A CA 1
ATOM 747 C C . LEU A 1 94 ? 8.378 -1.077 -14.702 1.00 95.00 94 LEU A C 1
ATOM 749 O O . LEU A 1 94 ? 8.985 -1.770 -13.888 1.00 95.00 94 LEU A O 1
ATOM 753 N N . ASP A 1 95 ? 8.188 0.227 -14.533 1.00 95.56 95 ASP A N 1
ATOM 754 C CA . ASP A 1 95 ? 8.658 0.941 -13.357 1.00 95.56 95 ASP A CA 1
ATOM 755 C C . ASP A 1 95 ? 7.549 1.131 -12.330 1.00 95.56 95 ASP A C 1
ATOM 757 O O . ASP A 1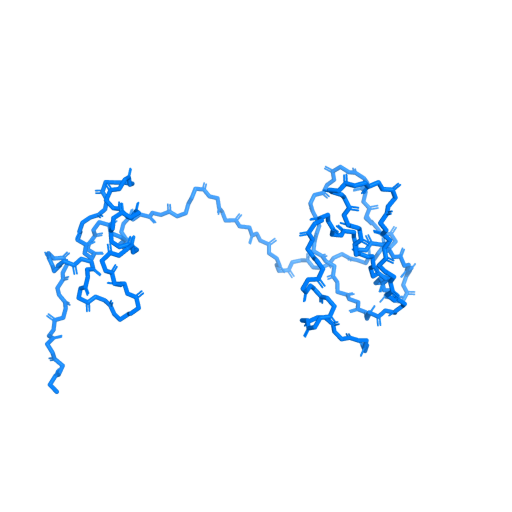 95 ? 6.537 1.788 -12.579 1.00 95.56 95 ASP A O 1
ATOM 761 N N . LEU A 1 96 ? 7.787 0.636 -11.122 1.00 95.62 96 LEU A N 1
ATOM 762 C CA . LEU A 1 96 ? 7.022 0.989 -9.938 1.00 95.62 96 LEU A CA 1
ATOM 763 C C . LEU A 1 96 ? 7.634 2.242 -9.317 1.00 95.62 96 LEU A C 1
ATOM 765 O O . LEU A 1 96 ? 8.707 2.188 -8.715 1.00 95.62 96 LEU A O 1
ATOM 769 N N . VAL A 1 97 ? 6.950 3.376 -9.461 1.00 96.56 97 VAL A N 1
ATOM 770 C CA . VAL A 1 97 ? 7.421 4.679 -8.975 1.00 96.56 97 VAL A CA 1
ATOM 771 C C . VAL A 1 97 ? 6.638 5.100 -7.735 1.00 96.56 97 VAL A C 1
ATOM 773 O O . VAL A 1 97 ? 5.426 5.297 -7.781 1.00 96.56 97 VAL A O 1
ATOM 776 N N . PHE A 1 98 ? 7.346 5.297 -6.625 1.00 96.88 98 PHE A N 1
ATOM 777 C CA . PHE A 1 98 ? 6.787 5.772 -5.366 1.00 96.88 98 PHE A CA 1
ATOM 778 C C . PHE A 1 98 ? 7.340 7.153 -5.009 1.00 96.88 98 PHE A C 1
ATOM 780 O O . PHE A 1 98 ? 8.541 7.331 -4.789 1.00 96.88 98 PHE A O 1
ATOM 787 N N . PHE A 1 99 ? 6.448 8.135 -4.899 1.00 97.44 99 PHE A N 1
ATOM 788 C CA . PHE A 1 99 ? 6.792 9.498 -4.496 1.00 97.44 99 PHE A CA 1
ATOM 789 C C . PHE A 1 99 ? 6.741 9.643 -2.975 1.00 97.44 99 PHE A C 1
ATOM 791 O O . PHE A 1 99 ? 5.746 9.285 -2.349 1.00 97.44 99 PHE A O 1
ATOM 798 N N . ASN A 1 100 ? 7.805 10.187 -2.385 1.00 97.25 100 ASN A N 1
ATOM 799 C CA . ASN A 1 100 ? 7.965 10.451 -0.953 1.00 97.25 100 ASN A CA 1
ATOM 800 C C . ASN A 1 100 ? 7.721 9.233 -0.045 1.00 97.25 100 ASN A C 1
ATOM 80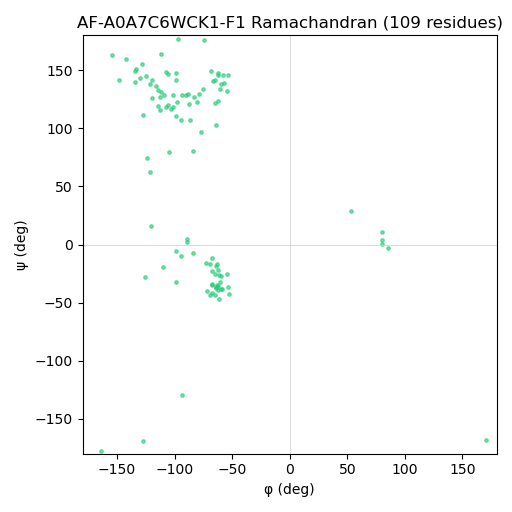2 O O . ASN A 1 100 ? 7.353 9.380 1.117 1.00 97.25 100 ASN A O 1
ATOM 806 N N . GLN A 1 101 ? 7.973 8.023 -0.553 1.00 96.25 101 GLN A N 1
ATOM 807 C CA . GLN A 1 101 ? 7.843 6.775 0.208 1.00 96.25 101 GLN A CA 1
ATOM 808 C C . GLN A 1 101 ? 9.172 5.998 0.250 1.00 96.25 101 GLN A C 1
ATOM 810 O O . GLN A 1 101 ? 9.235 4.858 -0.216 1.00 96.25 101 GLN A O 1
ATOM 815 N N . PRO A 1 102 ? 10.243 6.564 0.847 1.00 93.88 102 PRO A N 1
ATOM 816 C CA . PRO A 1 102 ? 11.543 5.892 0.929 1.00 93.88 102 PRO A CA 1
ATOM 817 C C . PRO A 1 102 ? 11.499 4.584 1.729 1.00 93.88 102 PRO A C 1
ATOM 819 O O . PRO A 1 102 ? 12.341 3.716 1.529 1.00 93.88 102 PRO A O 1
ATOM 822 N N . TYR A 1 103 ? 10.511 4.408 2.613 1.00 94.00 103 TYR A N 1
ATOM 823 C CA . TYR A 1 103 ? 10.333 3.187 3.405 1.00 94.00 103 TYR A CA 1
ATOM 824 C C . TYR A 1 103 ? 10.028 1.943 2.552 1.00 94.00 103 TYR A C 1
ATOM 826 O O . TYR A 1 103 ? 10.238 0.822 3.014 1.00 94.00 103 TYR A O 1
ATOM 834 N N . ARG A 1 104 ? 9.583 2.109 1.296 1.00 94.38 104 ARG A N 1
ATOM 835 C CA . ARG A 1 104 ? 9.283 0.989 0.387 1.00 94.38 104 ARG A CA 1
ATOM 836 C C . ARG A 1 104 ? 10.497 0.103 0.119 1.00 94.38 104 ARG A C 1
ATOM 838 O O . ARG A 1 104 ? 10.319 -1.093 -0.070 1.00 94.38 104 ARG A O 1
ATOM 845 N N . LYS A 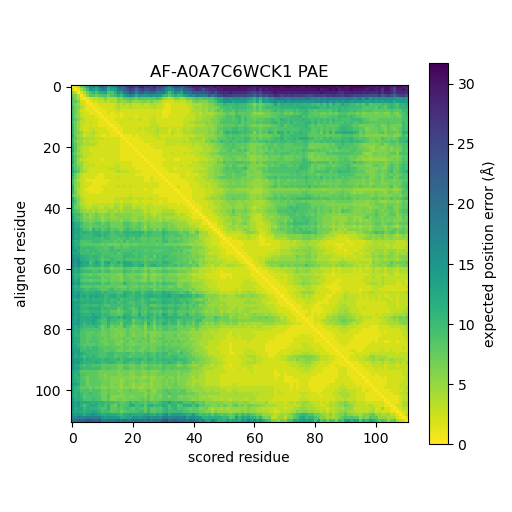1 105 ? 11.716 0.648 0.204 1.00 90.19 105 LYS A N 1
ATOM 846 C CA . LYS A 1 105 ? 12.970 -0.114 0.055 1.00 90.19 105 LYS A CA 1
ATOM 847 C C . LYS A 1 105 ? 13.172 -1.221 1.089 1.00 90.19 105 LYS A C 1
ATOM 849 O O . LYS A 1 105 ? 13.881 -2.169 0.797 1.00 90.19 105 LYS A O 1
ATOM 854 N N . GLY A 1 106 ? 12.577 -1.090 2.278 1.00 90.44 106 GLY A N 1
ATOM 855 C CA . GLY A 1 106 ? 12.626 -2.124 3.318 1.00 90.44 106 GLY A CA 1
ATOM 856 C C . GLY A 1 106 ? 11.421 -3.068 3.309 1.00 90.44 106 GLY A C 1
ATOM 857 O O . GLY A 1 106 ? 11.421 -4.060 4.024 1.00 90.44 106 GLY A O 1
ATOM 858 N N . GLN A 1 107 ? 10.376 -2.754 2.536 1.00 92.62 107 GLN A N 1
ATOM 859 C CA . GLN A 1 107 ? 9.172 -3.587 2.414 1.00 92.62 107 GLN A CA 1
ATOM 860 C C . GLN A 1 107 ? 9.203 -4.464 1.161 1.00 92.62 107 GLN A C 1
ATOM 862 O O . GLN A 1 107 ? 8.643 -5.556 1.156 1.00 92.62 107 GLN A O 1
ATOM 867 N N . LEU A 1 108 ? 9.831 -3.966 0.096 1.00 89.44 108 LEU A N 1
ATOM 868 C CA . LEU A 1 108 ? 9.924 -4.620 -1.199 1.00 89.44 108 LEU A CA 1
ATOM 869 C C . LEU A 1 108 ? 11.350 -5.123 -1.406 1.00 89.44 108 LEU A C 1
ATOM 871 O O . LEU A 1 108 ? 12.297 -4.336 -1.446 1.00 89.44 108 LEU A O 1
ATOM 875 N N . HIS A 1 109 ? 11.482 -6.436 -1.546 1.00 85.81 109 HIS A N 1
ATOM 876 C CA . HIS A 1 109 ? 12.758 -7.115 -1.722 1.00 85.81 109 HIS A CA 1
ATOM 877 C C . HIS A 1 109 ? 12.880 -7.610 -3.161 1.00 85.81 109 HIS A C 1
ATOM 879 O O . HIS A 1 109 ? 11.877 -7.934 -3.792 1.00 85.81 109 HIS A O 1
ATOM 885 N N . ARG A 1 110 ? 14.111 -7.650 -3.679 1.00 83.69 110 ARG A N 1
ATOM 886 C CA . ARG A 1 110 ? 14.386 -8.246 -4.992 1.00 83.69 110 ARG A CA 1
ATOM 887 C C . ARG A 1 110 ? 14.085 -9.743 -4.951 1.00 83.69 110 ARG A C 1
ATOM 889 O O . ARG A 1 110 ? 14.416 -10.387 -3.955 1.00 83.69 110 ARG A O 1
ATOM 896 N N . GLY A 1 111 ? 13.527 -10.274 -6.035 1.00 71.12 111 GLY A N 1
ATOM 897 C CA . GLY A 1 111 ? 13.114 -11.679 -6.133 1.00 71.12 111 GLY A CA 1
ATOM 898 C C . GLY A 1 111 ? 11.832 -11.853 -6.917 1.00 71.12 111 GLY A C 1
ATOM 899 O O . GLY A 1 111 ? 10.872 -11.098 -6.652 1.00 71.12 111 GLY A O 1
#

Secondary structure (DSSP, 8-state):
------SSSBGGGSTT--HHHHHHHHHTT--BHHHHHT---S-----S-BPPGGG--TT---B---EEEEEEEEEEETTEEEEEEEEE-SS-EEEEEEES-TTHHHH----

Foldseek 3Di:
DDDPADQAHFPCVDPPCHPVNSVVCVVVVDTGNVSVVPPDDPDDDDQPDADAPQPDDPPDDHHHDFFWDDWDWDDPDPPWIWIWIWGHDPNGIDIDIDIPCPVVPVVHDGD

Nearest PDB structures (foldseek):
  5t5t-assembly1_B  TM=6.909E-01  e=5.045E+00  Rattus norvegicus
  4rer-assembly1_B  TM=4.361E-01  e=3.002E+00  Homo sapiens
  5ezv-assembly2_D  TM=4.291E-01  e=4.243E+00  Homo sapiens
  7myj-assembly2_D  TM=4.293E-01  e=4.243E+00  Homo sapiens
  4zhx-assembly1_B  TM=3.171E-01  e=3.002E+00  Homo sapiens

Radius of gyration: 20.73 Å; Cα contacts (8 Å, |Δi|>4): 150; chains: 1; bounding box: 42×33×52 Å

pLDDT: mean 92.59, std 8.24, range [40.75, 97.81]